Protein AF-A0A8B3C8S1-F1 (afdb_monomer)

Mean predicted aligned error: 16.04 Å

Foldseek 3Di:
DPCPVVVVVVVVVVVVVVVVPPDDDDPPPPPPPPVPPPQLVVVCVVVVPPDSQCVDPPNVD

Secondary structure (DSSP, 8-state):
--TTTHHHHHHHHHHHHHHTT------------------HHHHHHHHT-S-SGGGSTTTT-

Sequence (61 aa):
MKMKHILPGILLLGIIAALSSCSAELRIQRKQYKEQKLPPGQVKKVTGSKSAAPYAPGHNQ

Radius of gyration: 28.12 Å; Cα contacts (8 Å, |Δi|>4): 17; chains: 1; bounding box: 51×23×75 Å

Solvent-accessible surfa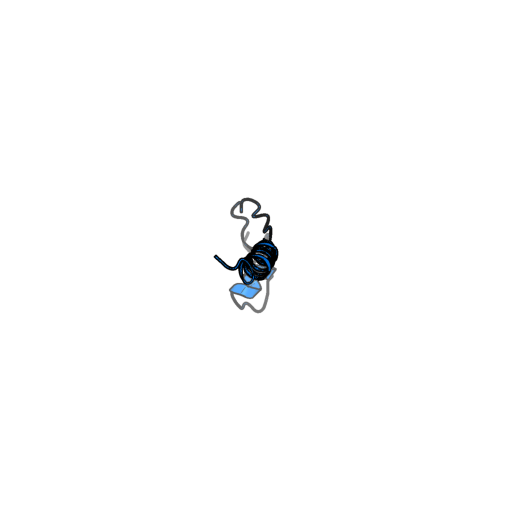ce area (backbone atoms only — not comparable to full-atom values): 4109 Å² total; per-residue (Å²): 130,85,71,75,62,54,62,60,50,54,56,52,54,52,55,59,60,61,63,70,70,78,70,86,76,81,81,74,80,76,68,82,76,67,91,66,73,69,55,27,70,56,44,19,65,76,70,68,46,97,60,37,63,87,54,36,89,76,65,86,114

pLDDT: mean 74.03, std 10.61, range [51.88, 88.94]

Structure (mmCIF, N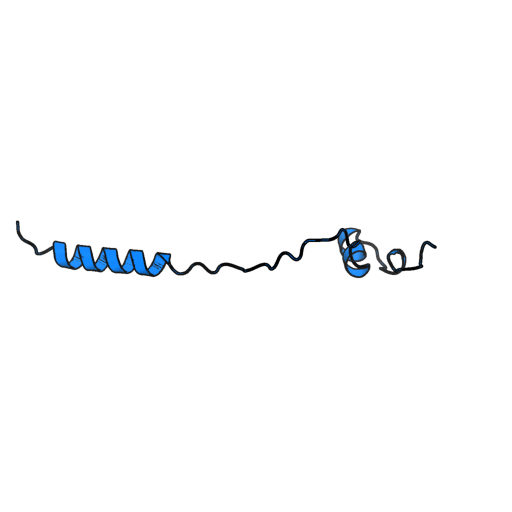/CA/C/O backbone):
data_AF-A0A8B3C8S1-F1
#
_entry.id   AF-A0A8B3C8S1-F1
#
loop_
_atom_site.group_PDB
_atom_site.id
_atom_site.type_symbol
_atom_site.label_atom_id
_atom_site.label_alt_id
_atom_site.label_comp_id
_atom_site.label_asym_id
_atom_site.label_entity_id
_atom_site.label_seq_id
_atom_site.pdbx_PDB_ins_code
_atom_site.Cartn_x
_atom_site.Cartn_y
_atom_site.Cartn_z
_atom_site.occupancy
_atom_site.B_iso_or_equiv
_atom_site.auth_seq_id
_atom_site.auth_comp_id
_atom_site.auth_asym_id
_atom_site.auth_atom_id
_atom_site.pdbx_PDB_model_num
ATOM 1 N N . MET A 1 1 ? -32.861 -0.473 38.731 1.00 51.88 1 MET A N 1
ATOM 2 C CA . MET A 1 1 ? -31.980 -1.293 37.867 1.00 51.88 1 MET A CA 1
ATOM 3 C C . MET A 1 1 ? -30.587 -1.314 38.477 1.00 51.88 1 MET A C 1
ATOM 5 O O . MET A 1 1 ? -30.062 -0.258 38.798 1.00 51.88 1 MET A O 1
ATOM 9 N N . LYS A 1 2 ? -30.022 -2.497 38.752 1.00 52.94 2 LYS A N 1
ATOM 10 C CA . LYS A 1 2 ? -28.711 -2.620 39.409 1.00 52.94 2 LYS A CA 1
ATOM 11 C C . LYS A 1 2 ? -27.616 -2.322 38.380 1.00 52.94 2 LYS A C 1
ATOM 13 O O . LYS A 1 2 ? -27.318 -3.151 37.530 1.00 52.94 2 LYS A O 1
ATOM 18 N N . MET A 1 3 ? -27.032 -1.131 38.485 1.00 61.44 3 MET A N 1
ATOM 19 C CA . MET A 1 3 ? -26.065 -0.503 37.569 1.00 61.44 3 MET A CA 1
ATOM 20 C C . MET A 1 3 ? -24.668 -1.163 37.552 1.00 61.44 3 MET A C 1
ATOM 22 O O . MET A 1 3 ? -23.666 -0.522 37.265 1.00 61.44 3 MET A O 1
ATOM 26 N N . LYS A 1 4 ? -24.588 -2.457 37.879 1.00 66.62 4 LYS A N 1
ATOM 27 C CA . LYS A 1 4 ? -23.336 -3.200 38.101 1.00 66.62 4 LYS A CA 1
ATOM 28 C C . LYS A 1 4 ? -22.630 -3.576 36.794 1.00 66.62 4 LYS A C 1
ATOM 30 O O . LYS A 1 4 ? -21.413 -3.677 36.762 1.00 66.62 4 LYS A O 1
ATOM 35 N N . HIS A 1 5 ? -23.401 -3.754 35.721 1.00 70.69 5 HIS A N 1
ATOM 36 C CA . HIS A 1 5 ? -22.900 -4.161 34.402 1.00 70.69 5 HIS A CA 1
ATOM 37 C C . HIS A 1 5 ? -22.785 -2.999 33.405 1.00 70.69 5 HIS A C 1
ATOM 39 O O . HIS A 1 5 ? -22.230 -3.168 32.326 1.00 70.69 5 HIS A O 1
ATOM 45 N N . ILE A 1 6 ? -23.271 -1.809 33.770 1.00 79.88 6 ILE A N 1
ATOM 46 C CA . ILE A 1 6 ? -23.229 -0.624 32.900 1.00 79.88 6 ILE A CA 1
ATOM 47 C C . ILE A 1 6 ? -21.797 -0.078 32.813 1.00 79.88 6 ILE A C 1
ATOM 49 O O . ILE A 1 6 ? -21.320 0.237 31.728 1.00 79.88 6 ILE A O 1
ATOM 53 N N . LEU A 1 7 ? -21.079 -0.050 33.940 1.00 80.31 7 LEU A N 1
ATOM 54 C CA . LEU A 1 7 ? -19.695 0.423 34.008 1.00 80.31 7 LEU A CA 1
ATOM 55 C C . LEU A 1 7 ? -18.707 -0.416 33.162 1.00 80.31 7 LEU A C 1
ATOM 57 O O . LEU A 1 7 ? -17.982 0.181 32.366 1.00 80.31 7 LEU A O 1
ATOM 61 N N . PRO A 1 8 ? -18.684 -1.767 33.238 1.00 86.06 8 PRO A N 1
ATOM 62 C CA . PRO A 1 8 ? -17.831 -2.561 32.351 1.00 86.06 8 PRO A CA 1
ATOM 63 C C . PRO A 1 8 ? -18.278 -2.502 30.881 1.00 86.06 8 PRO A C 1
ATOM 65 O O . PRO A 1 8 ? -17.436 -2.596 29.993 1.00 86.06 8 PRO A O 1
ATOM 68 N N . GLY A 1 9 ? -19.574 -2.302 30.605 1.00 85.94 9 GLY A N 1
ATOM 69 C CA . GLY A 1 9 ? -20.087 -2.168 29.237 1.00 85.94 9 GLY A CA 1
ATOM 70 C C . GLY A 1 9 ? -19.562 -0.923 28.515 1.00 85.94 9 GLY A C 1
ATOM 71 O O . GLY A 1 9 ? -19.151 -1.011 27.360 1.00 85.94 9 GLY A O 1
ATOM 72 N N . ILE A 1 10 ? -19.506 0.219 29.208 1.00 87.06 10 ILE A N 1
ATOM 73 C CA . ILE A 1 10 ? -18.960 1.472 28.658 1.00 87.06 10 ILE A CA 1
ATOM 74 C C . ILE A 1 10 ? -17.448 1.350 28.415 1.00 87.06 10 ILE A C 1
ATOM 76 O O . ILE A 1 10 ? -16.954 1.787 27.375 1.00 87.06 10 ILE A O 1
ATOM 80 N N . LEU A 1 11 ? -16.719 0.709 29.336 1.00 87.31 11 LEU A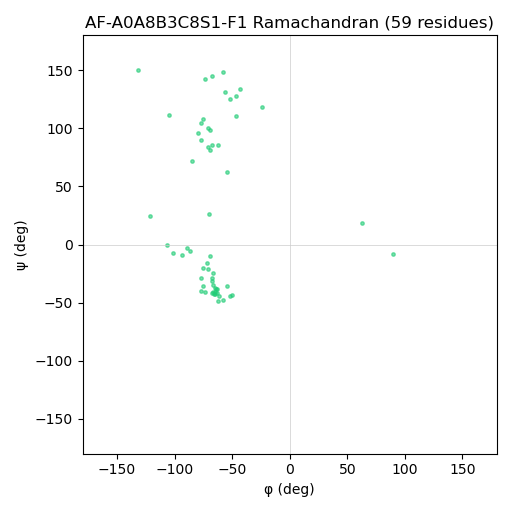 N 1
ATOM 81 C CA . LEU A 1 11 ? -15.281 0.463 29.192 1.00 87.31 11 LEU A CA 1
ATOM 82 C C . LEU A 1 11 ? -14.972 -0.411 27.966 1.00 87.31 11 LEU A C 1
ATOM 84 O O . LEU A 1 11 ? -14.074 -0.091 27.190 1.00 87.31 11 LEU A O 1
ATOM 88 N N . LEU A 1 12 ? -15.740 -1.486 27.764 1.00 88.94 12 LEU A N 1
ATOM 89 C CA . LEU A 1 12 ? -15.565 -2.391 26.627 1.00 88.94 12 LEU A CA 1
ATOM 90 C C . LEU A 1 12 ? -15.846 -1.686 25.290 1.00 88.94 12 LEU A C 1
ATOM 92 O O . LEU A 1 12 ? -15.098 -1.859 24.328 1.00 88.94 12 LEU A O 1
ATOM 96 N N . LEU A 1 13 ? -16.885 -0.848 25.243 1.00 88.06 13 LEU A N 1
ATOM 97 C CA . LEU A 1 13 ? -17.246 -0.079 24.052 1.00 88.06 13 LEU A CA 1
ATOM 98 C C . LEU A 1 13 ? -16.146 0.925 23.656 1.00 88.06 13 LEU A C 1
ATOM 100 O O . LEU A 1 13 ? -15.848 1.078 22.471 1.00 88.06 13 LEU A O 1
ATOM 104 N N . GLY A 1 14 ? -15.499 1.558 24.641 1.00 86.44 14 GLY A N 1
ATOM 105 C CA . GLY A 1 14 ? -14.383 2.481 24.408 1.00 86.44 14 GLY A CA 1
ATOM 106 C C . GLY A 1 14 ? -13.148 1.811 23.793 1.00 86.44 14 GLY A C 1
ATOM 107 O O . GLY A 1 14 ? -12.522 2.379 22.899 1.00 86.44 14 GLY A O 1
ATOM 108 N N . ILE A 1 15 ? -12.825 0.583 24.213 1.00 85.88 15 ILE A N 1
ATOM 109 C CA . ILE A 1 15 ? -11.677 -0.175 23.680 1.00 85.88 15 ILE A CA 1
ATOM 110 C C . ILE A 1 15 ? -11.895 -0.536 22.204 1.00 85.88 15 ILE A C 1
ATOM 112 O O . ILE A 1 15 ? -10.986 -0.384 21.388 1.00 85.88 15 ILE A O 1
ATOM 116 N N . ILE A 1 16 ? -13.106 -0.968 21.842 1.00 83.69 16 ILE A N 1
ATOM 117 C CA . ILE A 1 16 ? -13.447 -1.336 20.459 1.00 83.69 16 ILE A CA 1
ATOM 118 C C . ILE A 1 16 ? -13.338 -0.115 19.531 1.00 83.69 16 ILE A C 1
ATOM 120 O O . ILE A 1 16 ? -12.783 -0.219 18.437 1.00 83.69 16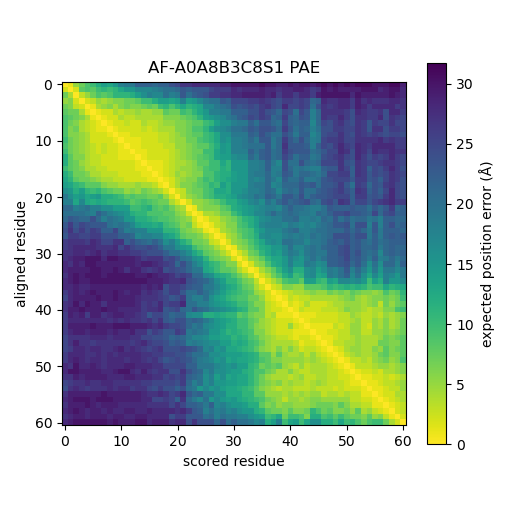 ILE A O 1
ATOM 124 N N . ALA A 1 17 ? -13.800 1.057 19.979 1.00 81.31 17 ALA A N 1
ATOM 125 C CA . ALA A 1 17 ? -13.706 2.294 19.204 1.00 81.31 17 ALA A CA 1
ATOM 126 C C . ALA A 1 17 ? -12.250 2.743 18.968 1.00 81.31 17 ALA A C 1
ATOM 128 O O . ALA A 1 17 ? -11.920 3.212 17.879 1.00 81.31 17 ALA A O 1
ATOM 129 N N . ALA A 1 18 ? -11.364 2.560 19.954 1.00 79.06 18 ALA A N 1
ATOM 130 C CA . ALA A 1 18 ? -9.957 2.951 19.848 1.00 79.06 18 ALA A CA 1
ATOM 131 C C . ALA A 1 18 ? -9.178 2.131 18.801 1.00 79.06 18 ALA A C 1
ATOM 133 O O . ALA A 1 18 ? -8.319 2.674 18.104 1.00 79.06 18 ALA A O 1
ATOM 134 N N . LEU A 1 19 ? -9.495 0.841 18.645 1.00 72.75 19 LEU A N 1
ATOM 135 C CA . LEU A 1 19 ? -8.813 -0.041 17.689 1.00 72.75 19 LEU A CA 1
ATOM 136 C C . LEU A 1 19 ? -9.222 0.207 16.227 1.00 72.75 19 LEU A C 1
ATOM 138 O O . LEU A 1 19 ? -8.460 -0.123 15.321 1.00 72.75 19 LEU A O 1
ATOM 142 N N . SER A 1 20 ? -10.375 0.836 15.974 1.00 69.69 20 SER A N 1
ATOM 143 C CA . SER A 1 20 ? -10.853 1.115 14.609 1.00 69.69 20 SER A CA 1
ATOM 144 C C . SER A 1 20 ? -10.060 2.212 13.883 1.00 69.69 20 SER A C 1
ATOM 146 O O . SER A 1 20 ? -10.176 2.334 12.664 1.00 69.69 20 SER A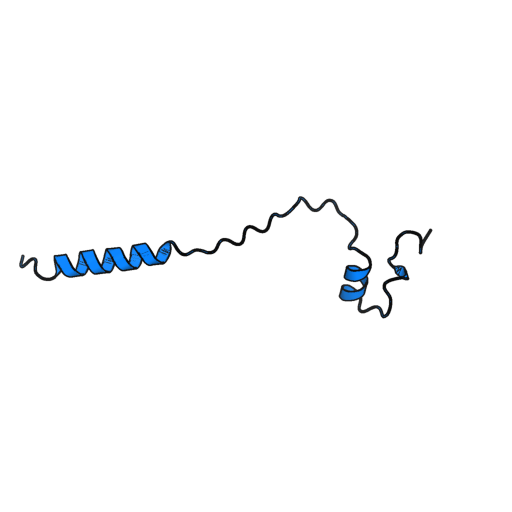 O 1
ATOM 148 N N . SER A 1 21 ? -9.265 3.017 14.597 1.00 66.56 21 SER A N 1
ATOM 149 C CA . SER A 1 21 ? -8.554 4.166 14.009 1.00 66.56 21 SER A CA 1
ATOM 150 C C . SER A 1 21 ? -7.159 3.820 13.461 1.00 66.56 21 SER A C 1
ATOM 152 O O . SER A 1 21 ? -6.492 4.658 12.857 1.00 66.56 21 SER A O 1
ATOM 154 N N . CYS A 1 22 ? -6.701 2.575 13.620 1.00 72.88 22 CYS A N 1
ATOM 155 C CA . CYS A 1 22 ? -5.434 2.124 13.045 1.00 72.88 22 CYS A CA 1
ATOM 156 C C . CYS A 1 22 ? -5.639 1.670 11.589 1.00 72.88 22 CYS A C 1
ATOM 158 O O . CYS A 1 22 ? -5.627 0.480 11.284 1.00 72.88 22 CYS A O 1
ATOM 160 N N . SER A 1 23 ? -5.869 2.620 10.680 1.00 70.19 23 SER A N 1
ATOM 161 C CA . SER A 1 23 ? -5.848 2.364 9.234 1.00 70.19 23 SER A CA 1
ATOM 162 C C . SER A 1 23 ? -4.562 2.931 8.639 1.00 70.19 23 SER A C 1
ATOM 164 O O . SER A 1 23 ? -4.369 4.144 8.587 1.00 70.19 23 SER A O 1
ATOM 166 N N . ALA A 1 24 ? -3.660 2.054 8.194 1.00 71.94 24 ALA A N 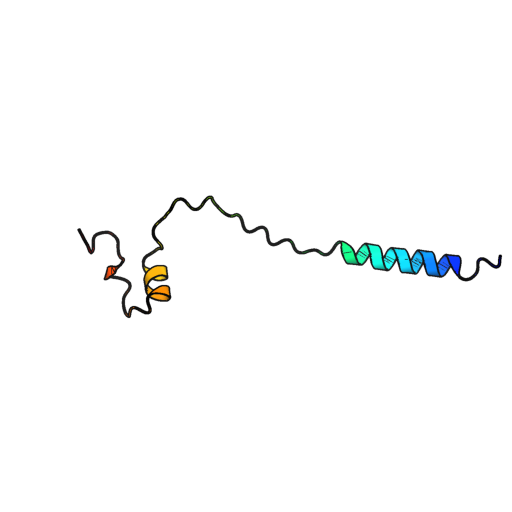1
ATOM 167 C CA . ALA A 1 24 ? -2.467 2.451 7.455 1.00 71.94 24 ALA A CA 1
ATOM 168 C C . ALA A 1 24 ? -2.856 2.773 6.004 1.00 71.94 24 ALA A C 1
ATOM 170 O O . ALA A 1 24 ? -2.880 1.896 5.140 1.00 71.94 24 ALA A O 1
ATOM 171 N N . GLU A 1 25 ? -3.192 4.032 5.730 1.00 71.25 25 GLU A N 1
ATOM 172 C CA . GLU A 1 25 ? -3.437 4.482 4.362 1.00 71.25 25 GLU A CA 1
ATOM 173 C C . GLU A 1 25 ? -2.101 4.631 3.618 1.00 71.25 25 GLU A C 1
ATOM 175 O O . GLU A 1 25 ? -1.315 5.550 3.863 1.00 71.25 25 GLU A O 1
ATOM 180 N N . LEU A 1 26 ? -1.828 3.713 2.686 1.00 70.00 26 LEU A N 1
ATOM 181 C CA . LEU A 1 26 ? -0.709 3.848 1.758 1.00 70.00 26 LEU A CA 1
ATOM 182 C C . LEU A 1 26 ? -1.017 4.990 0.787 1.00 70.00 26 LEU A C 1
ATOM 184 O O . LEU A 1 26 ? -1.717 4.812 -0.211 1.00 70.00 26 LEU A O 1
ATOM 188 N N . ARG A 1 27 ? -0.459 6.173 1.056 1.00 64.62 27 ARG A N 1
ATOM 189 C CA . ARG A 1 27 ? -0.483 7.299 0.117 1.00 64.62 27 ARG A CA 1
ATOM 190 C C . ARG A 1 27 ? 0.402 7.009 -1.093 1.00 64.62 27 ARG A C 1
ATOM 192 O O . ARG A 1 27 ? 1.532 7.486 -1.192 1.00 64.62 27 ARG A O 1
ATOM 199 N N . ILE A 1 28 ? -0.127 6.246 -2.046 1.00 66.69 28 ILE A N 1
ATOM 200 C CA . ILE A 1 28 ? 0.451 6.159 -3.385 1.00 66.69 28 ILE A CA 1
ATOM 201 C C . ILE A 1 28 ? 0.169 7.493 -4.076 1.00 66.69 28 ILE A C 1
ATOM 203 O O . ILE A 1 28 ? -0.932 7.736 -4.569 1.00 66.69 28 ILE A O 1
ATOM 207 N N . GLN A 1 29 ? 1.174 8.368 -4.107 1.00 64.44 29 GLN A N 1
ATOM 208 C CA . GLN A 1 29 ? 1.180 9.563 -4.946 1.00 64.44 29 GLN A CA 1
ATOM 209 C C . GLN A 1 29 ? 1.121 9.120 -6.415 1.00 64.44 29 GLN A C 1
ATOM 211 O O . GLN A 1 29 ? 2.155 8.949 -7.067 1.00 64.44 29 GLN A O 1
ATOM 216 N N . ARG A 1 30 ? -0.085 8.888 -6.949 1.00 59.44 30 ARG A N 1
ATOM 217 C CA . ARG A 1 30 ? -0.289 8.683 -8.383 1.00 59.44 30 ARG A CA 1
ATOM 218 C C . ARG A 1 30 ? 0.001 10.011 -9.078 1.00 59.44 30 ARG A C 1
ATOM 220 O O . ARG A 1 30 ? -0.904 10.803 -9.323 1.00 59.44 30 ARG A O 1
ATOM 227 N N . LYS A 1 31 ? 1.274 10.264 -9.400 1.00 58.28 31 LYS A N 1
ATOM 228 C CA . LYS A 1 31 ? 1.621 11.264 -10.414 1.00 58.28 31 LYS A CA 1
ATOM 229 C C . LYS A 1 31 ? 0.800 10.914 -11.649 1.00 58.28 31 LYS A C 1
ATOM 231 O O . LYS A 1 31 ? 0.842 9.760 -12.076 1.00 58.28 31 LYS A O 1
ATOM 236 N N . GLN A 1 32 ? 0.024 11.871 -12.163 1.00 52.78 32 GLN A N 1
ATOM 237 C CA . GLN A 1 32 ? -0.727 11.702 -13.403 1.00 52.78 32 GLN A CA 1
ATOM 238 C C . GLN A 1 32 ? 0.222 11.098 -14.437 1.00 52.78 32 GLN A C 1
ATOM 240 O O . GLN A 1 32 ? 1.220 11.715 -14.817 1.00 52.78 32 GLN A O 1
ATOM 245 N N . TYR A 1 33 ? -0.033 9.840 -14.793 1.00 52.31 33 TYR A N 1
ATOM 246 C CA . TYR A 1 33 ? 0.762 9.093 -15.748 1.00 52.31 33 TYR A CA 1
ATOM 247 C C . TYR A 1 33 ? 0.468 9.707 -17.113 1.00 52.31 33 TYR A C 1
ATOM 249 O O . TYR A 1 33 ? -0.405 9.257 -17.844 1.00 52.31 33 TYR A O 1
ATOM 257 N N . LYS A 1 34 ? 1.182 10.792 -17.439 1.00 53.50 34 LYS A N 1
ATOM 258 C CA . LYS A 1 34 ? 1.512 11.103 -18.829 1.00 53.50 34 LYS A CA 1
ATOM 259 C C . LYS A 1 34 ? 2.016 9.778 -19.395 1.00 53.50 34 LYS A C 1
ATOM 261 O O . LYS A 1 34 ? 2.851 9.184 -18.713 1.00 53.50 34 LYS A O 1
ATOM 266 N N . GLU A 1 35 ? 1.473 9.312 -20.522 1.00 58.16 35 GLU A N 1
ATOM 267 C CA . GLU A 1 35 ? 1.812 8.073 -21.255 1.00 58.16 35 GLU A CA 1
ATOM 268 C C . GLU A 1 35 ? 3.315 8.000 -21.590 1.00 58.16 35 GLU A C 1
ATOM 270 O O . GLU A 1 35 ? 3.775 8.028 -22.729 1.00 58.16 35 GLU A O 1
ATOM 275 N N . GLN A 1 36 ? 4.139 7.969 -20.555 1.00 58.72 36 GLN A N 1
ATOM 276 C CA . GLN A 1 36 ? 5.565 7.827 -20.627 1.00 58.72 36 GLN A CA 1
ATOM 277 C C . GLN A 1 36 ? 5.754 6.345 -20.832 1.00 58.72 36 GLN A C 1
ATOM 279 O O . GLN A 1 36 ? 5.681 5.549 -19.889 1.00 58.72 36 GLN A O 1
ATOM 284 N N . LYS A 1 37 ? 5.902 6.012 -22.116 1.00 68.81 37 LYS A N 1
ATOM 285 C CA . LYS A 1 37 ? 6.409 4.751 -22.638 1.00 68.81 37 LYS A CA 1
ATOM 286 C C . LYS A 1 37 ? 7.290 4.101 -21.572 1.00 68.81 37 LYS A C 1
ATOM 288 O O . LYS A 1 37 ? 8.250 4.716 -21.107 1.00 68.81 37 LYS A O 1
ATOM 293 N N . LEU A 1 38 ? 6.876 2.913 -21.130 1.00 74.06 38 LEU A N 1
ATOM 294 C CA . LEU A 1 38 ? 7.528 2.164 -20.060 1.00 74.06 38 LEU A CA 1
ATOM 295 C C . LEU A 1 38 ? 9.055 2.216 -20.247 1.00 74.06 38 LEU A C 1
ATOM 297 O O . LEU A 1 38 ? 9.526 2.005 -21.369 1.00 74.06 38 LEU A O 1
ATOM 301 N N . PRO A 1 39 ? 9.842 2.495 -19.193 1.00 80.75 39 PRO A N 1
ATOM 302 C CA . PRO A 1 39 ? 11.289 2.549 -19.333 1.00 80.75 39 PRO A CA 1
ATOM 303 C C . PRO A 1 39 ? 11.818 1.205 -19.864 1.00 80.75 39 PRO A C 1
ATOM 305 O O . PRO A 1 39 ? 11.258 0.153 -19.540 1.00 80.75 39 PRO A O 1
ATOM 308 N N . PRO A 1 40 ? 12.910 1.195 -20.648 1.00 79.75 40 PRO A N 1
ATOM 309 C CA . PRO A 1 40 ? 13.391 0.010 -21.371 1.00 79.75 40 PRO A CA 1
ATOM 310 C C . PRO A 1 40 ? 13.611 -1.215 -20.476 1.00 79.75 40 PRO A C 1
ATOM 312 O O . PRO A 1 40 ? 13.319 -2.347 -20.864 1.00 79.75 40 PRO A O 1
ATOM 315 N N . GLY A 1 41 ? 14.074 -0.998 -19.241 1.00 78.31 41 GLY A N 1
ATOM 316 C CA . GLY A 1 41 ? 14.242 -2.065 -18.253 1.00 78.31 41 GLY A CA 1
ATOM 317 C C . GLY A 1 41 ? 12.922 -2.674 -17.767 1.00 78.31 41 GLY A C 1
ATOM 318 O O . GLY A 1 41 ? 12.869 -3.868 -17.475 1.00 78.31 41 GLY A O 1
ATOM 319 N N . GLN A 1 42 ? 11.850 -1.884 -17.713 1.00 81.12 42 GLN A N 1
ATOM 320 C CA . GLN A 1 42 ? 10.514 -2.364 -17.368 1.00 81.12 42 GLN A CA 1
ATOM 321 C C . GLN A 1 42 ? 9.880 -3.093 -18.551 1.00 81.12 42 GLN A C 1
ATOM 323 O O . GLN A 1 42 ? 9.318 -4.165 -18.347 1.00 81.12 42 GLN A O 1
ATOM 328 N N . VAL A 1 43 ? 10.067 -2.588 -19.777 1.00 83.31 43 VAL A N 1
ATOM 329 C CA . VAL A 1 43 ? 9.645 -3.288 -21.001 1.00 83.31 43 VAL A CA 1
ATOM 330 C C . VAL A 1 43 ? 10.305 -4.664 -21.087 1.00 83.31 43 VAL A C 1
ATOM 332 O O . VAL A 1 43 ? 9.619 -5.666 -21.239 1.00 83.31 43 VAL A O 1
ATOM 335 N N . LYS A 1 44 ? 11.621 -4.757 -20.864 1.00 82.75 44 LYS A N 1
ATOM 336 C CA . LYS A 1 44 ? 12.336 -6.044 -20.825 1.00 82.75 44 LYS A CA 1
ATOM 337 C C . LYS A 1 44 ? 11.686 -7.055 -19.869 1.00 82.75 44 LYS A C 1
ATOM 339 O O . LYS A 1 44 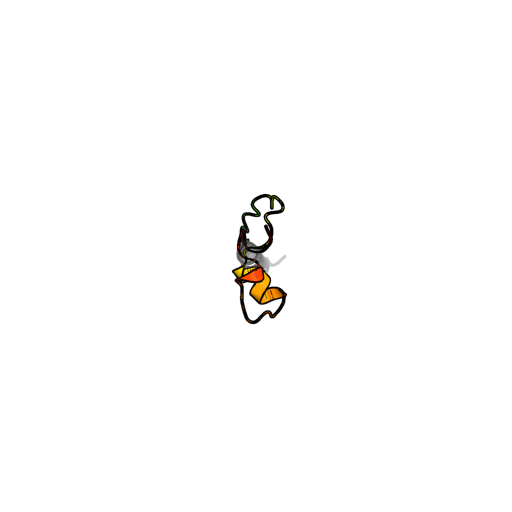? 11.552 -8.225 -20.221 1.00 82.75 44 LYS A O 1
ATOM 344 N N . LYS A 1 45 ? 11.304 -6.606 -18.666 1.00 82.19 45 LYS A N 1
ATOM 345 C CA . LYS A 1 45 ? 10.676 -7.453 -17.640 1.00 82.19 45 LYS A CA 1
ATOM 346 C C . LYS A 1 45 ? 9.283 -7.927 -18.055 1.00 82.19 45 LYS A C 1
ATOM 348 O O . LYS A 1 45 ? 8.985 -9.094 -17.841 1.00 82.19 45 LYS A O 1
ATOM 353 N N . VAL A 1 46 ? 8.459 -7.059 -18.649 1.00 85.25 46 VAL A N 1
ATOM 354 C CA . VAL A 1 46 ? 7.098 -7.437 -19.077 1.00 85.25 46 VAL A CA 1
ATOM 355 C C . VAL A 1 46 ? 7.099 -8.288 -20.348 1.00 85.25 46 VAL A C 1
ATOM 357 O O . VAL A 1 46 ? 6.306 -9.213 -20.449 1.00 85.25 46 VAL A O 1
ATOM 360 N N . THR A 1 47 ? 8.013 -8.034 -21.288 1.00 83.50 47 THR A N 1
ATOM 361 C CA . THR A 1 47 ? 8.088 -8.777 -22.559 1.00 83.50 47 THR A CA 1
ATOM 362 C C . THR A 1 47 ? 8.926 -10.057 -22.449 1.00 83.50 47 THR A C 1
ATOM 364 O O . THR A 1 47 ? 9.052 -10.795 -23.420 1.00 83.50 47 THR A O 1
ATOM 367 N N . GLY A 1 48 ? 9.575 -10.315 -21.307 1.00 81.94 48 GLY A N 1
ATOM 368 C CA . GLY A 1 48 ? 10.451 -11.483 -21.120 1.00 81.94 48 GLY A CA 1
ATOM 369 C C . GLY A 1 48 ? 11.679 -11.503 -22.042 1.00 81.94 48 GLY A C 1
ATOM 370 O O . GLY A 1 48 ? 12.300 -12.544 -22.250 1.00 81.94 48 GLY A O 1
ATOM 371 N N . SER A 1 49 ? 12.041 -10.358 -22.621 1.00 82.31 49 SER A N 1
ATOM 372 C CA . SER A 1 49 ? 13.138 -10.259 -23.585 1.00 82.31 49 SER A CA 1
ATOM 373 C C . SER A 1 49 ? 14.499 -10.385 -22.899 1.00 82.31 49 SER A C 1
ATOM 375 O O . SER A 1 49 ? 14.728 -9.850 -21.813 1.00 82.31 49 SER A O 1
ATOM 377 N N . LYS A 1 50 ? 15.463 -11.048 -23.548 1.00 82.31 50 LYS A N 1
ATOM 378 C CA . LYS A 1 50 ? 16.818 -11.224 -22.989 1.00 82.31 50 LYS A CA 1
ATOM 379 C C . LYS A 1 50 ? 17.601 -9.909 -22.868 1.00 82.31 50 LYS A C 1
ATOM 381 O O . LYS A 1 50 ? 18.454 -9.796 -21.987 1.00 82.31 50 LYS A O 1
ATOM 386 N N . SER A 1 51 ? 17.275 -8.886 -23.663 1.00 79.75 51 SER A N 1
ATOM 387 C CA . SER A 1 51 ? 17.939 -7.574 -23.649 1.00 79.75 51 SER A CA 1
ATOM 388 C C . SER A 1 51 ? 16.943 -6.411 -23.619 1.00 79.75 51 SER A C 1
ATOM 390 O O . SER A 1 51 ? 15.831 -6.530 -24.123 1.00 79.75 51 SER A O 1
ATOM 392 N N . ALA A 1 52 ? 17.358 -5.293 -23.013 1.00 81.00 52 ALA A N 1
ATOM 393 C CA . ALA A 1 52 ? 16.624 -4.023 -23.017 1.00 81.00 52 ALA A CA 1
ATOM 394 C C . ALA A 1 52 ? 17.078 -3.081 -24.148 1.00 81.00 52 ALA A C 1
ATOM 396 O O . ALA A 1 52 ? 16.431 -2.065 -24.381 1.00 81.00 52 ALA A O 1
ATOM 397 N N . ALA A 1 53 ? 18.167 -3.427 -24.850 1.00 81.19 53 ALA A N 1
ATOM 398 C CA . ALA A 1 53 ? 18.687 -2.680 -25.992 1.00 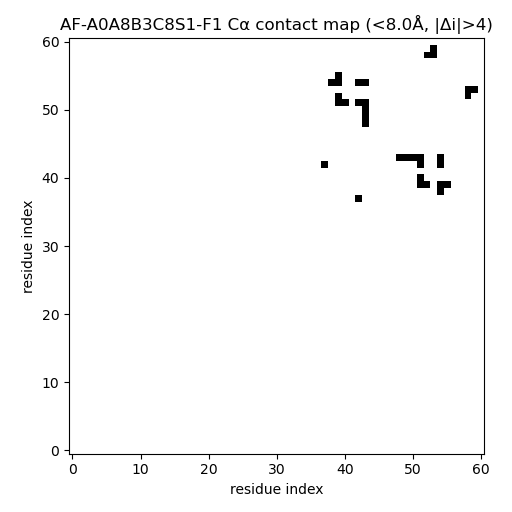81.19 53 ALA A CA 1
ATOM 399 C C . ALA A 1 53 ? 17.625 -2.343 -27.064 1.00 81.19 53 ALA A C 1
ATOM 401 O O . ALA A 1 53 ? 17.579 -1.180 -27.452 1.00 81.19 53 ALA A O 1
ATOM 402 N N . PRO A 1 54 ? 16.714 -3.260 -27.470 1.00 81.25 54 PRO A N 1
ATOM 403 C CA . PRO A 1 54 ? 15.692 -2.945 -28.477 1.00 81.25 54 PRO A CA 1
ATOM 404 C C . PRO A 1 54 ? 14.611 -1.958 -28.021 1.00 81.25 54 PRO A C 1
ATOM 406 O O . PRO A 1 54 ? 13.799 -1.495 -28.817 1.00 81.25 54 PRO A O 1
ATOM 409 N N . TYR A 1 55 ? 14.574 -1.645 -26.728 1.00 79.50 55 TYR A N 1
ATOM 410 C CA . TYR A 1 55 ? 13.650 -0.675 -26.149 1.00 79.50 55 TYR A CA 1
ATOM 411 C C . TYR A 1 55 ? 14.359 0.628 -25.770 1.00 79.50 55 TYR A C 1
ATOM 413 O O . TYR A 1 55 ? 13.718 1.538 -25.239 1.00 79.50 55 TYR A O 1
ATOM 421 N N . ALA A 1 56 ? 15.676 0.714 -25.998 1.00 81.88 56 ALA A N 1
ATOM 422 C CA . ALA A 1 56 ? 16.454 1.905 -25.711 1.00 81.88 56 ALA A CA 1
ATOM 423 C C . ALA A 1 56 ? 16.046 3.056 -26.655 1.00 81.88 56 ALA A C 1
ATOM 425 O O . ALA A 1 56 ? 15.730 2.819 -27.825 1.00 81.88 56 ALA A O 1
ATOM 426 N N . PRO A 1 57 ? 16.056 4.312 -26.175 1.00 76.69 57 PRO A N 1
ATOM 427 C CA . PRO A 1 57 ? 15.840 5.474 -27.033 1.00 76.69 57 PRO A CA 1
ATOM 428 C C . PRO A 1 57 ? 16.860 5.485 -28.182 1.00 76.69 57 PRO A C 1
ATOM 430 O O . PRO A 1 57 ? 18.050 5.314 -27.935 1.00 76.69 57 PRO A O 1
ATOM 433 N N . GLY A 1 58 ? 16.403 5.665 -29.424 1.00 75.19 58 GLY A N 1
ATOM 434 C CA . GLY A 1 58 ? 17.279 5.726 -30.604 1.00 75.19 58 GLY A CA 1
ATOM 435 C C . GLY A 1 58 ? 17.581 4.391 -31.297 1.00 75.19 58 GLY A C 1
ATOM 436 O O . GLY A 1 58 ? 18.140 4.408 -32.384 1.00 75.19 58 GLY A O 1
ATOM 437 N N . HIS A 1 59 ? 17.195 3.236 -30.738 1.00 73.50 59 HIS A N 1
ATOM 438 C CA . HIS A 1 59 ? 17.464 1.931 -31.373 1.00 73.50 59 HIS A CA 1
ATOM 439 C C . HIS A 1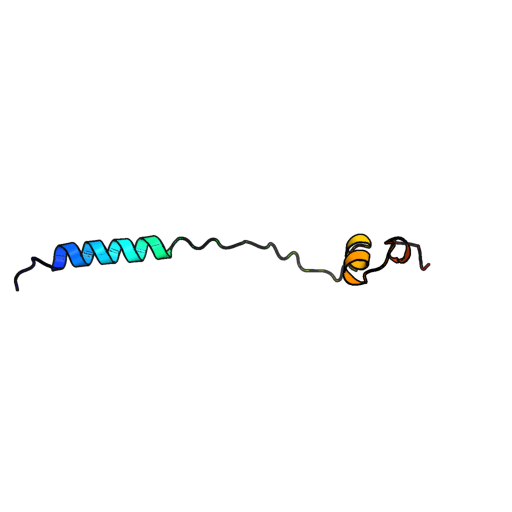 59 ? 16.620 1.664 -32.636 1.00 73.50 59 HIS A C 1
ATOM 441 O O . HIS A 1 59 ? 16.983 0.832 -33.460 1.00 73.50 59 HIS A O 1
ATOM 447 N N . ASN A 1 60 ? 15.495 2.371 -32.783 1.00 63.94 60 ASN A N 1
ATOM 448 C CA . ASN A 1 60 ? 14.497 2.142 -33.832 1.00 63.94 60 ASN A CA 1
ATOM 449 C C . ASN A 1 60 ? 14.288 3.405 -34.691 1.00 63.94 60 ASN A C 1
ATOM 451 O O . ASN A 1 60 ? 13.178 3.619 -35.182 1.00 63.94 60 ASN A O 1
ATOM 455 N N . GLN A 1 61 ? 15.289 4.288 -34.743 1.00 57.88 61 GLN A N 1
ATOM 456 C CA . GLN A 1 61 ? 15.262 5.514 -35.547 1.00 57.88 61 GLN A CA 1
ATOM 457 C C . GLN A 1 61 ? 15.898 5.289 -36.911 1.00 57.88 61 GLN A C 1
ATOM 459 O O . GLN A 1 61 ? 16.892 4.532 -36.969 1.00 57.88 61 GLN A O 1
#